Protein AF-A0A6P6XYY3-F1 (afdb_monomer_lite)

Organism: Dermatophagoides pteronyssinus (NCBI:txid6956)

Foldseek 3Di:
DPVVVVVVVVVVVVVVVVVVVVVVVVVVVVVVVVVVVVVPDDDLFDLDAADPQQPDPDDPQGLRNQLSVQLVVLCVVLVDDPVCSVPLAQSNLLSLVSSLVSNLVSNCVRPNVSSVVSNVRSCVVRVVPHVVNCVVPPPVPPD

Sequence (143 aa):
MSLYMNTIMFMKKNTILFCYYFIQMIVANNVQDKKSLDNNMIPYKTVYGVPKRCIGRYDIQTTDDKYRICQINAIGKWQITFKHYYTESWNFCCFVYDVLECETKVLSECDPDYSDLNDKETRRLFDKSCQPIMANDPCYKRV

Radius of gyration: 22.89 Å; chains: 1; bounding box: 36×79×34 Å

Structure (mmCIF, N/CA/C/O backbone):
data_AF-A0A6P6XYY3-F1
#
_entry.id   AF-A0A6P6XYY3-F1
#
loop_
_atom_site.group_PDB
_atom_site.id
_atom_site.type_symbol
_atom_site.label_atom_id
_atom_site.label_alt_id
_atom_site.label_comp_id
_atom_site.label_asym_id
_atom_site.label_entity_id
_atom_site.label_seq_id
_atom_site.pdbx_PDB_ins_code
_atom_site.Cartn_x
_atom_site.Cartn_y
_atom_site.Cartn_z
_atom_site.occupancy
_atom_site.B_iso_or_equiv
_atom_site.auth_seq_id
_atom_site.auth_comp_id
_atom_site.auth_asym_id
_atom_site.auth_atom_id
_atom_site.pdbx_PDB_model_num
ATOM 1 N N . MET A 1 1 ? -3.281 68.006 -12.819 1.00 49.12 1 MET A N 1
ATOM 2 C CA . MET A 1 1 ? -3.513 66.578 -13.145 1.00 49.12 1 MET A CA 1
ATOM 3 C C . MET A 1 1 ? -2.209 65.756 -13.159 1.00 49.12 1 MET A C 1
ATOM 5 O O . MET A 1 1 ? -2.061 64.883 -13.993 1.00 49.12 1 MET A O 1
ATOM 9 N N . SER A 1 2 ? -1.255 66.023 -12.250 1.00 50.22 2 SER A N 1
ATOM 10 C CA . SER A 1 2 ? 0.070 65.354 -12.237 1.00 50.22 2 SER A CA 1
ATOM 11 C C . SER A 1 2 ? 0.347 64.605 -10.918 1.00 50.22 2 SER A C 1
ATOM 13 O O . SER A 1 2 ? 0.872 63.498 -10.921 1.00 50.22 2 SER A O 1
ATOM 15 N N . LEU A 1 3 ? -0.142 65.120 -9.782 1.00 47.06 3 LEU A N 1
ATOM 16 C CA . LEU A 1 3 ? 0.007 64.468 -8.471 1.00 47.06 3 LEU A CA 1
ATOM 17 C C . LEU A 1 3 ? -0.841 63.188 -8.304 1.00 47.06 3 LEU A C 1
ATOM 19 O O . LEU A 1 3 ? -0.417 62.275 -7.611 1.00 47.06 3 LEU A O 1
ATOM 23 N N . TYR A 1 4 ? -1.993 63.075 -8.978 1.00 50.09 4 TYR A N 1
ATOM 24 C CA . TYR A 1 4 ? -2.917 61.936 -8.828 1.00 50.09 4 TYR A CA 1
ATOM 25 C C . TYR A 1 4 ? -2.426 60.645 -9.520 1.00 50.09 4 TYR A C 1
ATOM 27 O O . TYR A 1 4 ? -2.654 59.548 -9.014 1.00 50.09 4 TYR A O 1
ATOM 35 N N . MET A 1 5 ? -1.696 60.747 -10.642 1.00 47.56 5 MET A N 1
ATOM 36 C CA . MET A 1 5 ? -1.163 59.561 -11.338 1.00 47.56 5 MET A CA 1
ATOM 37 C C . MET A 1 5 ? 0.001 58.901 -10.586 1.00 47.56 5 MET A C 1
ATOM 39 O O . MET A 1 5 ? 0.108 57.675 -10.591 1.00 47.56 5 MET A O 1
ATOM 43 N N . ASN A 1 6 ? 0.835 59.680 -9.890 1.00 49.03 6 ASN A N 1
ATOM 44 C CA . ASN A 1 6 ? 1.976 59.145 -9.141 1.00 49.03 6 ASN A CA 1
ATOM 45 C C . ASN A 1 6 ? 1.556 58.380 -7.876 1.00 49.03 6 ASN A C 1
ATOM 47 O O . ASN A 1 6 ? 2.141 57.340 -7.572 1.00 49.03 6 ASN A O 1
ATOM 51 N N . THR A 1 7 ? 0.505 58.819 -7.179 1.00 44.81 7 THR A N 1
ATOM 52 C CA . THR A 1 7 ? -0.008 58.134 -5.978 1.00 44.81 7 THR A CA 1
ATOM 53 C C . THR A 1 7 ? -0.676 56.801 -6.318 1.00 44.81 7 THR A C 1
ATOM 55 O O . THR A 1 7 ? -0.471 55.810 -5.619 1.00 44.81 7 THR A O 1
ATOM 58 N N . ILE A 1 8 ? -1.404 56.727 -7.441 1.00 53.25 8 ILE A N 1
ATOM 59 C CA . ILE A 1 8 ? -1.982 55.470 -7.948 1.00 53.25 8 ILE A CA 1
ATOM 60 C C . ILE A 1 8 ? -0.876 54.479 -8.339 1.00 53.25 8 ILE A C 1
ATOM 62 O O . ILE A 1 8 ? -0.995 53.281 -8.080 1.00 53.25 8 ILE A O 1
ATOM 66 N N . MET A 1 9 ? 0.219 54.964 -8.931 1.00 49.97 9 MET A N 1
ATOM 67 C CA . MET A 1 9 ? 1.343 54.122 -9.347 1.00 49.97 9 MET A CA 1
ATOM 68 C C . MET A 1 9 ? 2.150 53.579 -8.151 1.00 49.97 9 MET A C 1
ATOM 70 O O . MET A 1 9 ? 2.581 52.426 -8.179 1.00 49.97 9 MET A O 1
ATOM 74 N N . PHE A 1 10 ? 2.293 54.362 -7.075 1.00 47.12 10 PHE A N 1
ATOM 75 C CA . PHE A 1 10 ? 2.905 53.921 -5.812 1.00 47.12 10 PHE A CA 1
ATOM 76 C C . PHE A 1 10 ? 2.040 52.900 -5.059 1.00 47.12 10 PHE A C 1
ATOM 78 O O . PHE A 1 10 ? 2.552 51.880 -4.598 1.00 47.12 10 PHE A O 1
ATOM 85 N N . MET A 1 11 ? 0.724 53.128 -4.994 1.00 49.47 11 MET A N 1
ATOM 86 C CA . MET A 1 11 ? -0.222 52.199 -4.365 1.00 49.47 11 MET A CA 1
ATOM 87 C C . MET A 1 11 ? -0.243 50.851 -5.100 1.00 49.47 11 MET A C 1
ATOM 89 O O . MET A 1 11 ? -0.113 49.812 -4.462 1.00 49.47 11 MET A O 1
ATOM 93 N N . LYS A 1 12 ? -0.281 50.853 -6.443 1.00 52.28 12 LYS A N 1
ATOM 94 C CA . LYS A 1 12 ? -0.240 49.622 -7.255 1.00 52.28 12 LYS A CA 1
ATOM 95 C C . LYS A 1 12 ? 1.050 48.817 -7.072 1.00 52.28 12 LYS A C 1
ATOM 97 O O . LYS A 1 12 ? 0.979 47.594 -6.992 1.00 52.28 12 LYS A O 1
ATOM 102 N N . LYS A 1 13 ? 2.218 49.468 -6.982 1.00 56.16 13 LYS A N 1
ATOM 103 C CA . LYS A 1 13 ? 3.502 48.776 -6.755 1.00 56.16 13 LYS A CA 1
ATOM 104 C C . LYS A 1 13 ? 3.556 48.091 -5.390 1.00 56.16 13 LYS A C 1
ATOM 106 O O . LYS A 1 13 ? 3.986 46.943 -5.322 1.00 56.16 13 LYS A O 1
ATOM 111 N N . ASN A 1 14 ? 3.069 48.753 -4.339 1.00 58.88 14 ASN A N 1
ATOM 112 C CA . ASN A 1 14 ? 2.983 48.145 -3.012 1.00 58.88 14 ASN A CA 1
ATOM 113 C C . ASN A 1 14 ? 1.987 46.982 -2.988 1.00 58.88 14 ASN A C 1
ATOM 115 O O . ASN A 1 14 ? 2.317 45.929 -2.457 1.00 58.88 14 ASN A O 1
ATOM 119 N N . THR A 1 15 ? 0.817 47.108 -3.622 1.00 64.19 15 THR A N 1
ATOM 120 C CA . THR A 1 15 ? -0.148 45.998 -3.704 1.00 64.19 15 THR A CA 1
ATOM 121 C C . THR A 1 15 ? 0.424 44.788 -4.447 1.00 64.19 15 THR A C 1
ATOM 123 O O . THR A 1 15 ? 0.280 43.668 -3.969 1.00 64.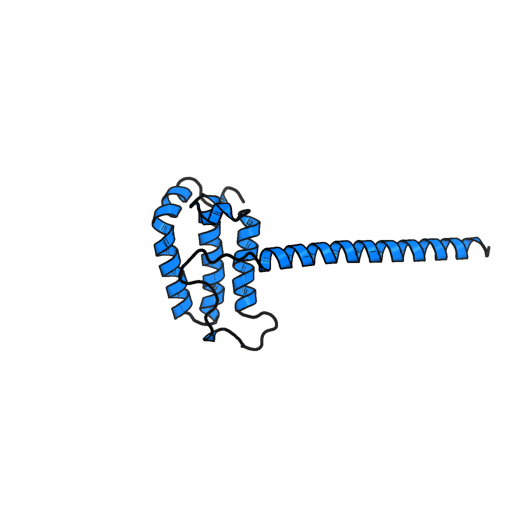19 15 THR A O 1
ATOM 126 N N . ILE A 1 16 ? 1.133 44.992 -5.564 1.00 69.81 16 ILE A N 1
ATOM 127 C CA . ILE A 1 16 ? 1.789 43.901 -6.307 1.00 69.81 16 ILE A CA 1
ATOM 128 C C . ILE A 1 16 ? 2.868 43.225 -5.450 1.00 69.81 16 ILE A C 1
ATOM 130 O O . ILE A 1 16 ? 2.958 41.998 -5.440 1.00 69.81 16 ILE A O 1
ATOM 134 N N . LEU A 1 17 ? 3.650 44.007 -4.698 1.00 67.56 17 LEU A N 1
ATOM 135 C CA . LEU A 1 17 ? 4.675 43.482 -3.798 1.00 67.56 17 LEU A CA 1
ATOM 136 C C . LEU A 1 17 ? 4.053 42.623 -2.685 1.00 67.56 17 LEU A C 1
ATOM 138 O O . LEU A 1 17 ? 4.508 41.508 -2.443 1.00 67.56 17 LEU A O 1
ATOM 142 N N . PHE A 1 18 ? 2.967 43.098 -2.066 1.00 69.25 18 PHE A N 1
ATOM 143 C CA . PHE A 1 18 ? 2.212 42.326 -1.078 1.00 69.25 18 PHE A CA 1
ATOM 144 C C . PHE A 1 18 ? 1.659 41.029 -1.676 1.00 69.25 18 PHE A C 1
ATOM 146 O O . PHE A 1 18 ? 1.870 39.966 -1.100 1.00 69.25 18 PHE A O 1
ATOM 153 N N . CYS A 1 19 ? 1.017 41.080 -2.847 1.00 74.12 19 CYS A N 1
ATOM 154 C CA . CYS A 1 19 ? 0.514 39.882 -3.523 1.00 74.12 19 CYS A CA 1
ATOM 155 C C . CYS A 1 19 ? 1.630 38.868 -3.809 1.00 74.12 19 CYS A C 1
ATOM 157 O O . CYS A 1 19 ? 1.428 37.675 -3.597 1.00 74.12 19 CYS A O 1
ATOM 159 N N . TYR A 1 20 ? 2.813 39.325 -4.227 1.00 76.25 20 TYR A N 1
ATOM 160 C CA . TYR A 1 20 ? 3.965 38.450 -4.434 1.00 76.25 20 TYR A CA 1
ATOM 161 C C . TYR A 1 20 ? 4.393 37.752 -3.135 1.00 76.25 20 TYR A C 1
ATOM 163 O O . TYR A 1 20 ? 4.547 36.533 -3.134 1.00 76.25 20 TYR A O 1
ATOM 171 N N . TYR A 1 21 ? 4.500 38.474 -2.014 1.00 76.88 21 TYR A N 1
ATOM 172 C CA . TYR A 1 21 ? 4.821 37.864 -0.716 1.00 76.88 21 TYR A CA 1
ATOM 173 C C . TYR A 1 21 ? 3.754 36.866 -0.248 1.00 76.88 21 TYR A C 1
ATOM 175 O O . TYR A 1 21 ? 4.102 35.787 0.228 1.00 76.88 21 TYR A O 1
ATOM 183 N N . PHE A 1 22 ? 2.466 37.175 -0.427 1.00 72.25 22 PHE A N 1
ATOM 184 C CA . PHE A 1 22 ? 1.386 36.241 -0.098 1.00 72.25 22 PHE A CA 1
ATOM 185 C C . PHE A 1 22 ? 1.455 34.961 -0.940 1.00 72.25 22 PHE A C 1
ATOM 187 O O . PHE A 1 22 ? 1.322 33.868 -0.393 1.00 72.25 22 PHE A O 1
ATOM 194 N N . ILE A 1 23 ? 1.726 35.070 -2.244 1.00 75.88 23 ILE A N 1
ATOM 195 C CA . ILE A 1 23 ? 1.908 33.902 -3.119 1.00 75.88 23 ILE A CA 1
ATOM 196 C C . ILE A 1 23 ? 3.114 33.070 -2.663 1.00 75.88 23 ILE A C 1
ATOM 198 O O . ILE A 1 23 ? 2.999 31.852 -2.549 1.00 75.88 23 ILE A O 1
ATOM 202 N N . GLN A 1 24 ? 4.246 33.706 -2.342 1.00 73.31 24 GLN A N 1
ATOM 203 C CA . GLN A 1 24 ? 5.440 33.011 -1.844 1.00 73.31 24 GLN A CA 1
ATOM 204 C C . GLN A 1 24 ? 5.169 32.252 -0.535 1.00 73.31 24 GLN A C 1
ATOM 206 O O . GLN A 1 24 ? 5.590 31.106 -0.394 1.00 73.31 24 GLN A O 1
ATOM 211 N N . MET A 1 25 ? 4.403 32.839 0.390 1.00 65.06 25 MET A N 1
ATOM 212 C CA . MET A 1 25 ? 3.998 32.180 1.640 1.00 65.06 25 MET A CA 1
ATOM 213 C C . MET A 1 25 ? 3.099 30.959 1.395 1.00 65.06 25 MET A C 1
ATOM 215 O O . MET A 1 25 ? 3.304 29.909 2.002 1.00 65.06 25 MET A O 1
ATOM 219 N N . ILE A 1 26 ? 2.127 31.064 0.481 1.00 71.00 26 ILE A N 1
ATOM 220 C CA . ILE A 1 26 ? 1.242 29.944 0.120 1.00 71.00 26 ILE A CA 1
ATOM 221 C C . ILE A 1 26 ? 2.045 28.809 -0.530 1.00 71.00 26 ILE A C 1
ATOM 223 O O . ILE A 1 26 ? 1.852 27.642 -0.189 1.00 71.00 26 ILE A O 1
ATOM 227 N N . VAL A 1 27 ? 2.969 29.123 -1.443 1.00 69.88 27 VAL A N 1
ATOM 228 C CA . VAL A 1 27 ? 3.816 28.109 -2.092 1.00 69.88 27 VAL A CA 1
ATOM 229 C C . VAL A 1 27 ? 4.749 27.436 -1.080 1.00 69.88 27 VAL A C 1
ATOM 231 O O . VAL A 1 27 ? 4.856 26.212 -1.091 1.00 69.88 27 VAL A O 1
ATOM 234 N N . ALA A 1 28 ? 5.370 28.193 -0.171 1.00 59.12 28 ALA A N 1
ATOM 235 C CA . ALA A 1 28 ? 6.263 27.641 0.850 1.00 59.12 28 ALA A CA 1
ATOM 236 C C . ALA A 1 28 ? 5.554 26.634 1.773 1.00 59.12 28 ALA A C 1
ATOM 238 O O . ALA A 1 28 ? 6.089 25.552 2.018 1.00 59.12 28 ALA A O 1
ATOM 239 N N . ASN A 1 29 ? 4.331 26.944 2.215 1.00 59.31 29 ASN A N 1
ATOM 240 C CA . ASN A 1 29 ? 3.545 26.043 3.063 1.00 59.31 29 ASN A CA 1
ATOM 241 C C . ASN A 1 29 ? 3.192 24.731 2.336 1.00 59.31 29 ASN A C 1
ATOM 243 O O . ASN A 1 29 ? 3.442 23.651 2.865 1.00 59.31 29 ASN A O 1
ATOM 247 N N . ASN A 1 30 ? 2.726 24.809 1.083 1.00 59.00 30 ASN A N 1
ATOM 248 C CA . ASN A 1 30 ? 2.397 23.618 0.284 1.00 59.00 30 ASN A CA 1
ATOM 249 C C . ASN A 1 30 ? 3.616 22.708 0.038 1.00 59.00 30 ASN A C 1
ATOM 251 O O . ASN A 1 30 ? 3.504 21.481 0.032 1.00 59.00 30 ASN A O 1
ATOM 255 N N . VAL A 1 31 ? 4.796 23.300 -0.172 1.00 57.62 31 VAL A N 1
ATOM 256 C CA . VAL A 1 31 ? 6.048 22.551 -0.365 1.00 57.62 31 VAL A CA 1
ATOM 257 C C . VAL A 1 31 ? 6.481 21.856 0.929 1.00 57.62 31 VAL A C 1
ATOM 259 O O . VAL A 1 31 ? 6.970 20.725 0.885 1.00 57.62 31 VAL A O 1
ATOM 262 N N . GLN A 1 32 ? 6.287 22.501 2.079 1.00 54.50 32 GLN A N 1
ATOM 263 C CA . GLN A 1 32 ? 6.658 21.949 3.379 1.00 54.50 32 GLN A CA 1
ATOM 264 C C . GLN A 1 32 ? 5.757 20.778 3.797 1.00 54.50 32 GLN A C 1
ATOM 266 O O . GLN A 1 32 ? 6.276 19.762 4.265 1.00 54.50 32 GLN A O 1
ATOM 271 N N . ASP A 1 33 ? 4.450 20.863 3.541 1.00 58.72 33 ASP A N 1
ATOM 272 C CA . ASP A 1 33 ? 3.499 19.779 3.822 1.00 58.72 33 ASP A CA 1
ATOM 273 C C . ASP A 1 33 ? 3.777 18.540 2.964 1.00 58.72 33 ASP A C 1
ATOM 275 O O . ASP A 1 33 ? 3.846 17.421 3.483 1.00 58.72 33 ASP A O 1
ATOM 279 N N . LYS A 1 34 ? 4.052 18.736 1.666 1.00 55.53 34 LYS A N 1
ATOM 280 C CA . LYS A 1 34 ? 4.448 17.645 0.765 1.00 55.53 34 LYS A CA 1
ATOM 281 C C . LYS A 1 34 ? 5.739 16.974 1.237 1.00 55.53 34 LYS A C 1
ATOM 283 O O . LYS A 1 34 ? 5.778 15.756 1.353 1.00 55.53 34 LYS A O 1
ATOM 288 N N . LYS A 1 35 ? 6.765 17.763 1.585 1.00 55.28 35 LYS A N 1
ATOM 289 C CA . LYS A 1 35 ? 8.069 17.269 2.064 1.00 55.28 35 LYS A CA 1
ATOM 290 C C . LYS A 1 35 ? 7.990 16.550 3.421 1.00 55.28 35 LYS A C 1
ATOM 292 O O . LYS A 1 35 ? 8.786 15.651 3.680 1.00 55.28 35 LYS A O 1
ATOM 297 N N . SER A 1 36 ? 7.055 16.934 4.287 1.00 56.94 36 SER A N 1
ATOM 298 C CA . SER A 1 36 ? 6.802 16.260 5.567 1.00 56.94 36 SER A CA 1
ATOM 299 C C . SER A 1 36 ? 6.176 14.878 5.360 1.00 56.94 36 SER A C 1
ATOM 301 O O . SER A 1 36 ? 6.669 13.890 5.901 1.00 56.94 36 SER A O 1
ATOM 303 N N . LEU A 1 37 ? 5.140 14.784 4.522 1.00 59.41 37 LEU A N 1
ATOM 304 C CA . LEU A 1 37 ? 4.463 13.520 4.209 1.00 59.41 37 LEU A CA 1
ATOM 305 C C . LEU A 1 37 ? 5.413 12.514 3.540 1.00 59.41 37 LEU A C 1
ATOM 307 O O . LEU A 1 37 ? 5.463 11.338 3.892 1.00 59.41 37 LEU A O 1
ATOM 311 N N . ASP A 1 38 ? 6.228 13.043 2.639 1.00 55.03 38 ASP A N 1
ATOM 312 C CA . ASP A 1 38 ? 7.289 12.385 1.895 1.00 55.03 38 ASP A CA 1
ATOM 313 C C . ASP A 1 38 ? 8.361 11.710 2.768 1.00 55.03 38 ASP A C 1
ATOM 315 O O . ASP A 1 38 ? 8.894 10.671 2.375 1.00 55.03 38 ASP A O 1
ATOM 319 N N . ASN A 1 39 ? 8.666 12.278 3.939 1.00 57.62 39 ASN A N 1
ATOM 320 C CA . ASN A 1 39 ? 9.626 11.735 4.907 1.00 57.62 39 ASN A CA 1
ATOM 321 C C . ASN A 1 39 ? 8.990 10.747 5.905 1.00 57.62 39 ASN A C 1
ATOM 323 O O . ASN A 1 39 ? 9.710 10.103 6.665 1.00 57.62 39 ASN A O 1
ATOM 327 N N . ASN A 1 40 ? 7.659 10.624 5.906 1.00 63.66 40 ASN A N 1
ATOM 328 C CA . ASN A 1 40 ? 6.891 9.866 6.898 1.00 63.66 40 ASN A CA 1
ATOM 329 C C . ASN A 1 40 ? 6.261 8.584 6.331 1.00 63.66 40 ASN A C 1
ATOM 331 O O . ASN A 1 40 ? 5.419 7.974 6.992 1.00 63.66 40 ASN A O 1
ATOM 335 N N . MET A 1 41 ? 6.635 8.167 5.118 1.00 79.25 41 MET A N 1
ATOM 336 C CA . MET A 1 41 ? 6.195 6.884 4.572 1.00 79.25 41 MET A CA 1
ATOM 337 C C . MET A 1 41 ? 6.807 5.730 5.358 1.00 79.25 41 MET A C 1
ATOM 339 O O . MET A 1 41 ? 8.013 5.487 5.305 1.00 79.25 41 MET A O 1
ATOM 343 N N . ILE A 1 42 ? 5.954 5.018 6.088 1.00 84.81 42 ILE A N 1
ATOM 344 C CA . ILE A 1 42 ? 6.349 3.902 6.938 1.00 84.81 42 ILE A CA 1
ATOM 345 C C . ILE A 1 42 ? 6.003 2.604 6.210 1.00 84.81 42 ILE A C 1
ATOM 347 O O . ILE A 1 42 ? 4.832 2.383 5.888 1.00 84.81 42 ILE A O 1
ATOM 351 N N . PRO A 1 43 ? 6.989 1.721 5.975 1.00 88.75 43 PRO A N 1
ATOM 352 C CA . PRO A 1 43 ? 6.711 0.385 5.479 1.00 88.75 43 PRO A CA 1
ATOM 353 C C . PRO A 1 43 ? 5.752 -0.340 6.425 1.00 88.75 43 PRO A C 1
ATOM 355 O O . PRO A 1 43 ? 6.060 -0.554 7.595 1.00 88.75 43 PRO A O 1
ATOM 358 N N . TYR A 1 44 ? 4.586 -0.716 5.907 1.00 90.19 44 TYR A N 1
ATOM 359 C CA . TYR A 1 44 ? 3.534 -1.401 6.666 1.00 90.19 44 TYR A CA 1
ATOM 360 C C . TYR A 1 44 ? 3.352 -2.865 6.246 1.00 90.19 44 TYR A C 1
ATOM 362 O O . TYR A 1 44 ? 2.588 -3.597 6.864 1.00 90.19 44 TYR A O 1
ATOM 370 N N . LYS A 1 45 ? 4.062 -3.300 5.201 1.00 92.00 45 LYS A N 1
ATOM 371 C CA . LYS A 1 45 ? 4.045 -4.660 4.651 1.00 92.00 45 LYS A CA 1
ATOM 372 C C . LYS A 1 45 ? 5.459 -5.115 4.301 1.00 92.00 45 LYS A C 1
ATOM 374 O O . LYS A 1 45 ? 6.356 -4.294 4.133 1.00 92.00 45 LYS A O 1
ATOM 379 N N . THR A 1 46 ? 5.653 -6.426 4.176 1.00 90.69 46 THR A N 1
ATOM 380 C CA . THR A 1 46 ? 6.972 -7.021 3.898 1.00 90.69 46 THR A CA 1
ATOM 381 C C . THR A 1 46 ? 7.443 -6.765 2.467 1.00 90.69 46 THR A C 1
ATOM 383 O O . THR A 1 46 ? 8.597 -6.399 2.260 1.00 90.69 46 THR A O 1
ATOM 386 N N . VAL A 1 47 ? 6.563 -6.941 1.477 1.00 93.81 47 VAL A N 1
ATOM 387 C CA . VAL A 1 47 ? 6.857 -6.600 0.078 1.00 93.81 47 VAL A CA 1
ATOM 388 C C . VAL A 1 47 ? 6.452 -5.146 -0.125 1.00 93.81 47 VAL A C 1
ATOM 390 O O . VAL A 1 47 ? 5.274 -4.842 -0.293 1.00 93.81 47 VAL A O 1
ATOM 393 N N . TYR A 1 48 ? 7.417 -4.236 -0.040 1.00 92.12 48 TYR A N 1
ATOM 394 C CA . TYR A 1 48 ? 7.175 -2.795 -0.015 1.00 92.12 48 TYR A CA 1
ATOM 395 C C . TYR A 1 48 ? 8.159 -2.050 -0.916 1.00 92.12 48 TYR A C 1
ATOM 397 O O . TYR A 1 48 ? 9.347 -2.371 -0.943 1.00 92.12 48 TYR A O 1
ATOM 405 N N . GLY A 1 49 ? 7.665 -1.025 -1.611 1.00 91.69 49 GLY A N 1
ATOM 406 C CA . GLY A 1 49 ? 8.466 -0.198 -2.504 1.00 91.69 49 GLY A CA 1
ATOM 407 C C . GLY A 1 49 ? 8.611 -0.767 -3.914 1.00 91.69 49 GLY A C 1
ATOM 408 O O . GLY A 1 49 ? 8.143 -1.865 -4.238 1.00 91.69 49 GLY A O 1
ATOM 409 N N . VAL A 1 50 ? 9.290 0.013 -4.751 1.00 91.38 50 VAL A N 1
ATOM 410 C CA . VAL A 1 50 ? 9.568 -0.304 -6.153 1.00 91.38 50 VAL A CA 1
ATOM 411 C C . VAL A 1 50 ? 10.864 -1.124 -6.259 1.00 91.38 50 VAL A C 1
ATOM 413 O O . VAL A 1 50 ? 11.883 -0.748 -5.671 1.00 91.38 50 VAL A O 1
ATOM 416 N N . PRO A 1 51 ? 10.884 -2.246 -7.003 1.00 90.88 51 PRO A N 1
ATOM 417 C CA . PRO A 1 51 ? 12.084 -3.062 -7.127 1.00 90.88 51 PRO A CA 1
ATOM 418 C C . PRO A 1 51 ? 13.139 -2.336 -7.972 1.00 90.88 51 PRO A C 1
ATOM 420 O O . PRO A 1 51 ? 12.818 -1.618 -8.917 1.00 90.88 51 PRO A O 1
ATOM 423 N N . LYS A 1 52 ? 14.430 -2.561 -7.688 1.00 86.94 52 LYS A N 1
ATOM 424 C CA . LYS A 1 52 ? 15.546 -1.834 -8.337 1.00 86.94 52 LYS A CA 1
ATOM 425 C C . LYS A 1 52 ? 15.525 -1.880 -9.869 1.00 86.94 52 LYS A C 1
ATOM 427 O O . LYS A 1 52 ? 15.941 -0.924 -10.509 1.00 86.94 52 LYS A O 1
ATOM 432 N N . ARG A 1 53 ? 15.021 -2.972 -10.454 1.00 83.88 53 ARG A N 1
ATOM 433 C CA . ARG A 1 53 ? 14.882 -3.139 -11.912 1.00 83.88 53 ARG A CA 1
ATOM 434 C C . ARG A 1 53 ? 13.861 -2.194 -12.559 1.00 83.88 53 ARG A C 1
ATOM 436 O O . ARG A 1 53 ? 13.898 -2.019 -13.771 1.00 83.88 53 ARG A O 1
ATOM 443 N N . CYS A 1 54 ? 13.003 -1.571 -11.754 1.00 81.12 54 CYS A N 1
ATOM 444 C CA . CYS A 1 54 ? 12.021 -0.575 -12.174 1.00 81.12 54 CYS A CA 1
ATOM 445 C C . CYS A 1 54 ? 12.499 0.871 -12.036 1.00 81.12 54 CYS A C 1
ATOM 447 O O . CYS A 1 54 ? 11.777 1.793 -12.414 1.00 81.12 54 CYS A O 1
ATOM 449 N N . ILE A 1 55 ? 13.710 1.084 -11.518 1.00 73.25 55 ILE A N 1
ATOM 450 C CA . ILE A 1 55 ? 14.303 2.409 -11.352 1.00 73.25 55 ILE A CA 1
ATOM 451 C C . ILE A 1 55 ? 15.095 2.754 -12.623 1.00 73.25 55 ILE A C 1
ATOM 453 O O . ILE A 1 55 ? 15.974 1.997 -13.028 1.00 73.25 55 ILE A O 1
ATOM 457 N N . GLY A 1 56 ? 14.816 3.912 -13.236 1.00 64.56 56 GLY A N 1
ATOM 458 C CA . GLY A 1 56 ? 15.710 4.512 -14.240 1.00 64.56 56 GLY A CA 1
ATOM 459 C C . GLY A 1 56 ? 15.328 4.383 -15.721 1.00 64.56 56 GLY A C 1
ATOM 460 O O . GLY A 1 56 ? 16.220 4.353 -16.565 1.00 64.56 56 GLY A O 1
ATOM 461 N N . ARG A 1 57 ? 14.040 4.370 -16.088 1.00 54.81 57 ARG A N 1
ATOM 462 C CA . ARG A 1 57 ? 13.625 4.556 -17.494 1.00 54.81 57 ARG A CA 1
ATOM 463 C C . ARG A 1 57 ? 13.023 5.949 -17.709 1.00 54.81 57 ARG A C 1
ATOM 465 O O . ARG A 1 57 ? 11.852 6.134 -17.431 1.00 54.81 57 ARG A O 1
ATOM 472 N N . TYR A 1 58 ? 13.856 6.891 -18.163 1.00 51.25 58 TYR A N 1
ATOM 473 C CA . TYR A 1 58 ? 13.591 8.068 -19.025 1.00 51.25 58 TYR A CA 1
ATOM 474 C C . TYR A 1 58 ? 12.265 8.874 -18.950 1.00 51.25 58 TYR A C 1
ATOM 476 O O . TYR A 1 58 ? 12.006 9.640 -19.874 1.00 51.25 58 TYR A O 1
ATOM 484 N N . ASP A 1 59 ? 11.446 8.778 -17.903 1.00 54.44 59 ASP A N 1
ATOM 485 C CA . ASP A 1 59 ? 10.221 9.581 -17.759 1.00 54.44 59 ASP A CA 1
ATOM 486 C C . ASP A 1 59 ? 10.385 10.695 -16.707 1.00 54.44 59 ASP A C 1
ATOM 488 O O . ASP A 1 59 ? 11.119 10.542 -15.728 1.00 54.44 59 ASP A O 1
ATOM 492 N N . ILE A 1 60 ? 9.698 11.825 -16.917 1.00 57.62 60 ILE A N 1
ATOM 493 C CA . ILE A 1 60 ? 9.659 12.985 -16.002 1.00 57.62 60 ILE A CA 1
ATOM 494 C C . ILE A 1 60 ? 9.034 12.582 -14.656 1.00 57.62 60 ILE A C 1
ATOM 496 O O . ILE A 1 60 ? 9.347 13.182 -13.628 1.00 57.62 60 ILE A O 1
ATOM 500 N N . GLN A 1 61 ? 8.179 11.553 -14.660 1.00 66.81 61 GLN A N 1
ATOM 501 C CA . GLN A 1 61 ? 7.622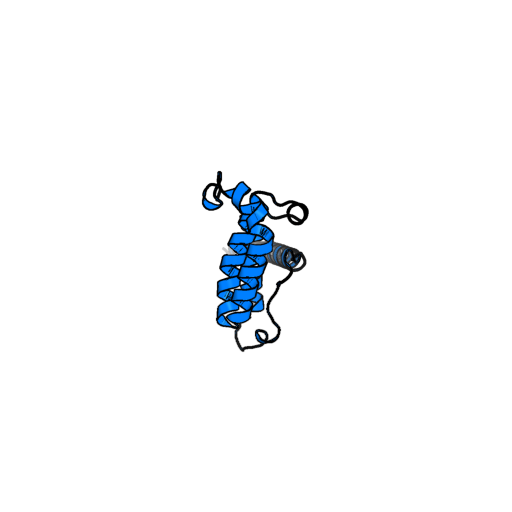 10.931 -13.467 1.00 66.81 61 GLN A CA 1
ATOM 502 C C . GLN A 1 61 ? 8.035 9.461 -13.410 1.00 66.81 61 GLN A C 1
ATOM 504 O O . GLN A 1 61 ? 7.600 8.639 -14.216 1.00 66.81 61 GLN A O 1
ATOM 509 N N . THR A 1 62 ? 8.891 9.124 -12.454 1.00 81.81 62 THR A N 1
ATOM 510 C CA . THR A 1 62 ? 9.423 7.767 -12.329 1.00 81.81 62 THR A CA 1
ATOM 511 C C . THR A 1 62 ? 8.364 6.802 -11.782 1.00 81.81 62 THR A C 1
ATOM 513 O O . THR A 1 62 ? 7.390 7.211 -11.145 1.00 81.81 62 THR A O 1
ATOM 516 N N . THR A 1 63 ? 8.545 5.492 -11.988 1.00 84.75 63 THR A N 1
ATOM 517 C CA . THR A 1 63 ? 7.717 4.452 -11.342 1.00 84.75 63 THR A CA 1
ATOM 518 C C . THR A 1 63 ? 7.672 4.633 -9.822 1.00 84.75 63 THR A C 1
ATOM 520 O O . THR A 1 63 ? 6.633 4.408 -9.209 1.00 84.75 63 THR A O 1
ATOM 523 N N . ASP A 1 64 ? 8.776 5.093 -9.229 1.00 87.06 64 ASP A N 1
ATOM 524 C CA . ASP A 1 64 ? 8.869 5.428 -7.806 1.00 87.06 64 ASP A CA 1
ATOM 525 C C . ASP A 1 64 ? 7.928 6.580 -7.428 1.00 87.06 64 ASP A C 1
ATOM 527 O O . ASP A 1 64 ? 7.143 6.447 -6.493 1.00 87.06 64 ASP A O 1
ATOM 531 N N . ASP A 1 65 ? 7.890 7.656 -8.221 1.00 88.00 65 ASP A N 1
ATOM 532 C CA . ASP A 1 65 ? 6.971 8.777 -7.993 1.00 88.00 65 ASP A CA 1
ATOM 533 C C . ASP A 1 65 ? 5.502 8.349 -8.090 1.00 88.00 65 ASP A C 1
ATOM 535 O O . ASP A 1 65 ? 4.682 8.738 -7.254 1.00 88.00 65 ASP A O 1
ATOM 539 N N . LYS A 1 66 ? 5.154 7.539 -9.098 1.00 90.88 66 LYS A N 1
ATOM 540 C CA . LYS A 1 66 ? 3.785 7.022 -9.260 1.00 90.88 66 LYS A CA 1
ATOM 541 C C . LYS A 1 66 ? 3.394 6.127 -8.082 1.00 90.88 66 LYS A C 1
ATOM 543 O O . LYS A 1 66 ? 2.314 6.300 -7.518 1.00 90.88 66 LYS A O 1
ATOM 548 N N . TYR A 1 67 ? 4.285 5.217 -7.684 1.00 92.19 67 TYR A N 1
ATOM 549 C CA . TYR A 1 67 ? 4.091 4.323 -6.541 1.00 92.19 67 TYR A CA 1
ATOM 550 C C . TYR A 1 67 ? 3.871 5.127 -5.257 1.00 92.19 67 TYR A C 1
ATOM 552 O O . TYR A 1 67 ? 2.940 4.892 -4.491 1.00 92.19 67 TYR A O 1
ATOM 560 N N . ARG A 1 68 ? 4.683 6.160 -5.061 1.00 90.81 68 ARG A N 1
ATOM 561 C CA . ARG A 1 68 ? 4.614 7.054 -3.913 1.00 90.81 68 ARG A CA 1
ATOM 562 C C . ARG A 1 68 ? 3.312 7.851 -3.848 1.00 90.81 68 ARG A C 1
ATOM 564 O O . ARG A 1 68 ? 2.718 7.997 -2.780 1.00 90.81 68 ARG A O 1
ATOM 571 N N . ILE A 1 69 ? 2.838 8.352 -4.986 1.00 92.56 69 ILE A N 1
ATOM 572 C CA . ILE A 1 69 ? 1.573 9.090 -5.063 1.00 92.56 69 ILE A CA 1
ATOM 573 C C . ILE A 1 69 ? 0.396 8.229 -4.594 1.00 92.56 69 ILE A C 1
ATOM 575 O O . ILE A 1 69 ? -0.498 8.760 -3.933 1.00 92.56 69 ILE A O 1
ATOM 579 N N . CYS A 1 70 ? 0.413 6.915 -4.848 1.00 94.62 70 CYS A N 1
ATOM 580 C CA . CYS A 1 70 ? -0.614 6.004 -4.341 1.00 94.62 70 CYS A CA 1
ATOM 581 C C . CYS A 1 70 ? -0.773 6.112 -2.820 1.00 94.62 70 CYS A C 1
ATOM 583 O O . CYS A 1 70 ? -1.887 6.295 -2.325 1.00 94.62 70 CYS A O 1
ATOM 585 N N . GLN A 1 71 ? 0.332 6.070 -2.070 1.00 94.19 71 GLN A N 1
ATOM 586 C CA . GLN A 1 71 ? 0.244 6.125 -0.612 1.00 94.19 71 GLN A CA 1
ATOM 587 C C . GLN A 1 71 ? -0.069 7.531 -0.104 1.00 94.19 71 GLN A C 1
ATOM 589 O O . GLN A 1 71 ? -0.851 7.657 0.827 1.00 94.19 71 GLN A O 1
ATOM 594 N N . ILE A 1 72 ? 0.471 8.588 -0.722 1.00 92.06 72 ILE A N 1
ATOM 595 C CA . ILE A 1 72 ? 0.142 9.982 -0.364 1.00 92.06 72 ILE A CA 1
ATOM 596 C C . ILE A 1 72 ? -1.364 10.221 -0.470 1.00 92.06 72 ILE A C 1
ATOM 598 O O . ILE A 1 72 ? -1.988 10.724 0.468 1.00 92.06 72 ILE A O 1
ATOM 602 N N . ASN A 1 73 ? -1.953 9.812 -1.594 1.00 93.25 73 ASN A N 1
ATOM 603 C CA . ASN A 1 73 ? -3.377 9.979 -1.843 1.00 93.25 73 ASN A CA 1
ATOM 604 C C . ASN A 1 73 ? -4.209 9.180 -0.838 1.00 93.25 73 ASN A C 1
ATOM 606 O O . ASN A 1 73 ? -5.176 9.705 -0.290 1.00 93.25 73 ASN A O 1
ATOM 610 N N . ALA A 1 74 ? -3.819 7.937 -0.552 1.00 93.81 74 ALA A N 1
ATOM 611 C CA . ALA A 1 74 ? -4.532 7.104 0.406 1.00 93.81 74 ALA A CA 1
ATOM 612 C C . ALA A 1 74 ? -4.371 7.592 1.858 1.00 93.81 74 ALA A C 1
ATOM 614 O O . ALA A 1 74 ? -5.344 7.580 2.607 1.00 93.81 74 ALA A O 1
ATOM 615 N N . ILE A 1 75 ? -3.189 8.077 2.260 1.00 92.69 75 ILE A N 1
ATOM 616 C CA . ILE A 1 75 ? -2.970 8.683 3.583 1.00 92.69 75 ILE A CA 1
ATOM 617 C C . ILE A 1 75 ? -3.890 9.891 3.755 1.00 92.69 75 ILE A C 1
ATOM 619 O O . ILE A 1 75 ? -4.562 9.997 4.780 1.00 92.69 75 ILE A O 1
ATOM 623 N N . GLY A 1 76 ? -3.956 10.771 2.750 1.00 90.88 76 GLY A N 1
ATOM 624 C CA . GLY A 1 76 ? -4.850 11.927 2.765 1.00 90.88 76 GLY A CA 1
ATOM 625 C C . GLY A 1 76 ? -6.326 11.528 2.791 1.00 90.88 76 GLY A C 1
ATOM 626 O O . GLY A 1 76 ? -7.097 12.068 3.581 1.00 90.88 76 GLY A O 1
ATOM 627 N N . LYS A 1 77 ? -6.726 10.544 1.983 1.00 92.56 77 LYS A N 1
ATOM 628 C CA . LYS A 1 77 ? -8.113 10.064 1.917 1.00 92.56 77 LYS A CA 1
ATOM 629 C C . LYS A 1 77 ? -8.586 9.459 3.241 1.00 92.56 77 LYS A C 1
ATOM 631 O O . LYS A 1 77 ? -9.664 9.797 3.715 1.00 92.56 77 LYS A O 1
ATOM 636 N N . TRP A 1 78 ? -7.772 8.601 3.850 1.00 92.69 78 TRP A N 1
ATOM 637 C CA . TRP A 1 78 ? -8.136 7.843 5.055 1.00 92.69 78 TRP A CA 1
ATOM 638 C C . TRP A 1 78 ? -7.629 8.467 6.357 1.00 92.69 78 TRP A C 1
ATOM 640 O O . TRP A 1 78 ? -7.799 7.881 7.426 1.00 92.69 78 TRP A O 1
ATOM 650 N N . GLN A 1 79 ? -7.014 9.652 6.271 1.00 91.06 79 GLN A N 1
ATOM 651 C CA . GLN A 1 79 ? -6.465 10.404 7.404 1.00 91.06 79 GLN A CA 1
ATOM 652 C C . GLN A 1 79 ? -5.526 9.543 8.267 1.00 91.06 79 GLN A C 1
ATOM 654 O O . GLN A 1 79 ? -5.586 9.543 9.500 1.00 91.06 79 GLN A O 1
ATOM 659 N N . ILE A 1 80 ? -4.662 8.768 7.604 1.00 90.31 80 ILE A N 1
ATOM 660 C CA . ILE A 1 80 ? -3.757 7.834 8.273 1.00 90.31 80 ILE A CA 1
ATOM 661 C C . ILE A 1 80 ? -2.715 8.606 9.074 1.00 90.31 80 ILE A C 1
ATOM 663 O O . ILE A 1 80 ? -2.014 9.483 8.579 1.00 90.31 80 ILE A O 1
ATOM 667 N N . THR A 1 81 ? -2.587 8.221 10.336 1.00 89.56 81 THR A N 1
ATOM 668 C CA . THR A 1 81 ? -1.564 8.722 11.257 1.00 89.56 81 THR A CA 1
ATOM 669 C C . THR A 1 81 ? -0.714 7.569 11.768 1.00 89.56 81 THR A C 1
ATOM 671 O O . THR A 1 81 ? -1.115 6.411 11.675 1.00 89.56 81 THR A O 1
ATOM 674 N N . PHE A 1 82 ? 0.424 7.879 12.390 1.00 86.31 82 PHE A N 1
ATOM 675 C CA . PHE A 1 82 ? 1.354 6.893 12.951 1.00 86.31 82 PHE A CA 1
ATOM 676 C C . PHE A 1 82 ? 0.679 5.784 13.782 1.00 86.31 82 PHE A C 1
ATOM 678 O O . PHE A 1 82 ? 1.029 4.616 13.663 1.00 86.31 82 PHE A O 1
ATOM 685 N N . LYS A 1 83 ? -0.341 6.126 14.580 1.00 86.12 83 LYS A N 1
ATOM 686 C CA . LYS A 1 83 ? -1.066 5.168 15.437 1.00 86.12 83 LYS A CA 1
ATOM 687 C C . LYS A 1 83 ? -1.800 4.076 14.651 1.00 86.12 83 LYS A C 1
ATOM 689 O O . LYS A 1 83 ? -1.955 2.965 15.150 1.00 86.12 83 LYS A O 1
ATOM 694 N N . HIS A 1 84 ? -2.238 4.382 13.433 1.00 87.00 84 HIS A N 1
ATOM 695 C CA . HIS A 1 84 ? -2.981 3.442 12.599 1.00 87.00 84 HIS A CA 1
ATOM 696 C C . HIS A 1 84 ? -2.097 2.284 12.121 1.00 87.00 84 HIS A C 1
ATOM 698 O O . HIS A 1 84 ? -2.586 1.175 11.995 1.00 87.00 84 HIS A O 1
ATOM 704 N N . TYR A 1 85 ? -0.785 2.482 11.961 1.00 84.94 85 TYR A N 1
ATOM 705 C CA . TYR A 1 85 ? 0.133 1.404 11.564 1.00 84.94 85 TYR A CA 1
ATOM 706 C C . TYR A 1 85 ? 0.283 0.292 12.615 1.00 84.94 85 TYR A C 1
ATOM 708 O O . TYR A 1 85 ? 0.771 -0.789 12.301 1.00 84.94 85 TYR A O 1
ATOM 716 N N . TYR A 1 86 ? -0.146 0.539 13.856 1.00 84.88 86 TYR A N 1
ATOM 717 C CA . TYR A 1 86 ? -0.120 -0.438 14.949 1.00 84.88 86 TYR A CA 1
ATOM 718 C C . TYR A 1 86 ? -1.482 -1.077 15.217 1.00 84.88 86 TYR A C 1
ATOM 720 O O . TYR A 1 86 ? -1.590 -1.940 16.087 1.00 84.88 86 TYR A O 1
ATOM 728 N N . THR A 1 87 ? -2.534 -0.620 14.533 1.00 87.00 87 THR A N 1
ATOM 729 C CA . THR A 1 87 ? -3.905 -1.069 14.775 1.00 87.00 87 THR A CA 1
ATOM 730 C C . THR A 1 87 ? -4.636 -1.271 13.457 1.00 87.00 87 THR A C 1
ATOM 732 O O . THR A 1 87 ? -4.820 -0.339 12.677 1.00 87.00 87 THR A O 1
ATOM 735 N N . GLU A 1 88 ? -5.120 -2.489 13.230 1.00 88.06 88 GLU A N 1
ATOM 736 C CA . GLU A 1 88 ? -5.940 -2.846 12.068 1.00 88.06 88 GLU A CA 1
ATOM 737 C C . GLU A 1 88 ? -7.350 -2.262 12.237 1.00 88.06 88 GLU A C 1
ATOM 739 O O . GLU A 1 88 ? -8.319 -2.948 12.532 1.00 88.06 88 GLU A O 1
ATOM 744 N N . SER A 1 89 ? -7.441 -0.938 12.155 1.00 93.44 89 SER A N 1
ATOM 745 C CA . SER A 1 89 ? -8.685 -0.177 12.214 1.00 93.44 89 SER A CA 1
ATOM 746 C C . SER A 1 89 ? -9.360 -0.133 10.846 1.00 93.44 89 SER A C 1
ATOM 748 O O . SER A 1 89 ? -8.734 -0.378 9.817 1.00 93.44 89 SER A O 1
ATOM 750 N N . TRP A 1 90 ? -10.630 0.270 10.817 1.00 94.38 90 TRP A N 1
ATOM 751 C CA . TRP A 1 90 ? -11.375 0.436 9.569 1.00 94.38 90 TRP A CA 1
ATOM 752 C C . TRP A 1 90 ? -10.673 1.375 8.569 1.00 94.38 90 TRP A C 1
ATOM 754 O O . TRP A 1 90 ? -10.465 0.992 7.420 1.00 94.38 90 TRP A O 1
ATOM 764 N N . ASN A 1 91 ? -10.211 2.550 9.022 1.00 94.50 91 ASN A N 1
ATOM 765 C CA . ASN A 1 91 ? -9.463 3.494 8.179 1.00 94.50 91 ASN A CA 1
ATOM 766 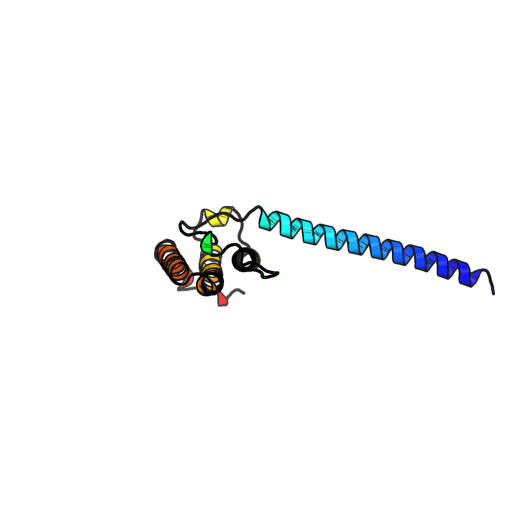C C . ASN A 1 91 ? -8.190 2.856 7.613 1.00 94.50 91 ASN A C 1
ATOM 768 O O . ASN A 1 91 ? -7.880 3.028 6.438 1.00 94.50 91 ASN A O 1
ATOM 772 N N . PHE A 1 92 ? -7.459 2.110 8.447 1.00 95.06 92 PHE A N 1
ATOM 773 C CA . PHE A 1 92 ? -6.232 1.445 8.023 1.00 95.06 92 PHE A CA 1
ATOM 774 C C . PHE A 1 92 ? -6.508 0.355 6.983 1.00 95.06 92 PHE A C 1
ATOM 776 O O . PHE A 1 92 ? -5.823 0.294 5.969 1.00 95.06 92 PHE A O 1
ATOM 783 N N . CYS A 1 93 ? -7.544 -0.457 7.179 1.00 95.69 93 CYS A N 1
ATOM 784 C CA . CYS A 1 93 ? -7.934 -1.482 6.216 1.00 95.69 93 CYS A CA 1
ATOM 785 C C . CYS A 1 93 ? -8.336 -0.888 4.862 1.00 95.69 93 CYS A C 1
ATOM 787 O O . CYS A 1 93 ? -7.910 -1.381 3.818 1.00 95.69 93 CYS A O 1
ATOM 789 N N . CYS A 1 94 ? -9.082 0.217 4.869 1.00 95.75 94 CYS A N 1
ATOM 790 C CA . CYS A 1 94 ? -9.409 0.933 3.642 1.00 95.75 94 CYS A CA 1
ATOM 791 C C . CYS A 1 94 ? -8.177 1.544 2.967 1.00 95.75 94 CYS A C 1
ATOM 793 O O . CYS A 1 94 ? -8.031 1.447 1.750 1.00 95.75 94 CYS A O 1
ATOM 795 N N . PHE A 1 95 ? -7.248 2.090 3.754 1.00 95.69 95 PHE A N 1
ATOM 796 C CA . PHE A 1 95 ? -5.948 2.528 3.258 1.00 95.69 95 PHE A CA 1
ATOM 797 C C . PHE A 1 95 ? -5.176 1.394 2.577 1.00 95.69 95 PHE A C 1
ATOM 799 O O . PHE A 1 95 ? -4.726 1.580 1.451 1.00 95.69 95 PHE A O 1
ATOM 806 N N . VAL A 1 96 ? -5.062 0.223 3.211 1.00 96.38 96 VAL A N 1
ATOM 807 C CA . VAL A 1 96 ? -4.323 -0.925 2.664 1.00 96.38 96 VAL A CA 1
ATOM 808 C C . VAL A 1 96 ? -4.844 -1.305 1.280 1.00 96.38 96 VAL A C 1
ATOM 810 O O . VAL A 1 96 ? -4.046 -1.430 0.353 1.00 96.38 96 VAL A O 1
ATOM 813 N N . TYR A 1 97 ? -6.160 -1.469 1.115 1.00 96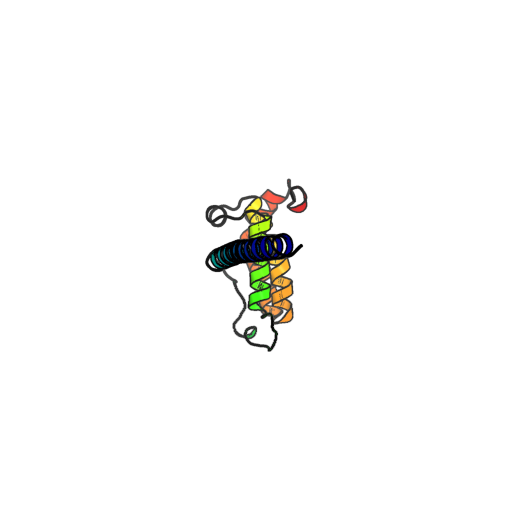.19 97 TYR A N 1
ATOM 814 C CA . TYR A 1 97 ? -6.716 -1.915 -0.164 1.00 96.19 97 TYR A CA 1
ATOM 815 C C . TYR A 1 97 ? -6.685 -0.840 -1.251 1.00 96.19 97 TYR A C 1
ATOM 817 O O . TYR A 1 97 ? -6.364 -1.165 -2.393 1.00 96.19 97 TYR A O 1
ATOM 825 N N . ASP A 1 98 ? -6.939 0.427 -0.913 1.00 96.00 98 ASP A N 1
ATOM 826 C CA . ASP A 1 98 ? -6.829 1.527 -1.877 1.00 96.00 98 ASP A CA 1
ATOM 827 C C . ASP A 1 98 ? -5.385 1.700 -2.370 1.00 96.00 98 ASP A C 1
ATOM 829 O O . ASP A 1 98 ? -5.141 1.885 -3.566 1.00 96.00 98 ASP A O 1
ATOM 833 N N . VAL A 1 99 ? -4.412 1.617 -1.453 1.00 96.50 99 VAL A N 1
ATOM 834 C CA . VAL A 1 99 ? -2.992 1.637 -1.814 1.00 96.50 99 VAL A CA 1
ATOM 835 C C . VAL A 1 99 ? -2.660 0.440 -2.688 1.00 96.50 99 VAL A C 1
ATOM 837 O O . VAL A 1 99 ? -2.042 0.623 -3.732 1.00 96.50 99 VAL A O 1
ATOM 840 N N . LEU A 1 100 ? -3.088 -0.764 -2.304 1.00 97.25 100 LEU A N 1
ATOM 841 C CA . LEU A 1 100 ? -2.787 -1.983 -3.047 1.00 97.25 100 LEU A CA 1
ATOM 842 C C . LEU A 1 100 ? -3.315 -1.930 -4.482 1.00 97.25 100 LEU A C 1
ATOM 844 O O . LEU A 1 100 ? -2.589 -2.284 -5.409 1.00 97.25 100 LEU A O 1
ATOM 848 N N . GLU A 1 101 ? -4.544 -1.453 -4.683 1.00 96.88 101 GLU A N 1
ATOM 849 C CA . GLU A 1 101 ? -5.132 -1.321 -6.017 1.00 96.88 101 GLU A CA 1
ATOM 850 C C . GLU A 1 101 ? -4.316 -0.365 -6.902 1.00 96.88 101 GLU A C 1
ATOM 852 O O . GLU A 1 101 ? -4.055 -0.654 -8.073 1.00 96.88 101 GLU A O 1
ATOM 857 N N . CYS A 1 102 ? -3.892 0.771 -6.345 1.00 97.25 102 CYS A N 1
ATOM 858 C CA . CYS A 1 102 ? -3.082 1.752 -7.060 1.00 97.25 102 CYS A CA 1
ATOM 859 C C . CYS A 1 102 ? -1.661 1.232 -7.340 1.00 97.25 102 CYS A C 1
ATOM 861 O O . CYS A 1 102 ? -1.203 1.274 -8.484 1.00 97.25 102 CYS A O 1
ATOM 863 N N . GLU A 1 103 ? -0.981 0.692 -6.325 1.00 96.06 103 GLU A N 1
ATOM 864 C CA . GLU A 1 103 ? 0.387 0.173 -6.428 1.00 96.06 103 GLU A CA 1
ATOM 865 C C . GLU A 1 103 ? 0.480 -0.989 -7.422 1.00 96.06 103 GLU A C 1
ATOM 867 O O . GLU A 1 103 ? 1.428 -1.037 -8.200 1.00 96.06 103 GLU A O 1
ATOM 872 N N . THR A 1 104 ? -0.519 -1.878 -7.461 1.00 96.56 104 THR A N 1
ATOM 873 C CA . THR A 1 104 ? -0.574 -2.999 -8.416 1.00 96.56 104 THR A CA 1
ATOM 874 C C . THR A 1 104 ? -0.544 -2.497 -9.860 1.00 96.56 104 THR A C 1
ATOM 876 O O . THR A 1 104 ? 0.221 -3.004 -10.676 1.00 96.56 104 THR A O 1
ATOM 879 N N . LYS A 1 105 ? -1.311 -1.447 -10.188 1.00 95.69 105 LYS A N 1
ATOM 880 C CA . LYS A 1 105 ? -1.307 -0.860 -11.541 1.00 95.69 105 LYS A CA 1
ATOM 881 C C . LYS A 1 105 ? 0.088 -0.343 -11.896 1.00 95.69 105 LYS A C 1
ATOM 883 O O . LYS A 1 105 ? 0.630 -0.721 -12.928 1.00 95.69 105 LYS A O 1
ATOM 888 N N . VAL A 1 106 ? 0.701 0.430 -10.999 1.00 94.12 106 VAL A N 1
ATOM 889 C CA . VAL A 1 106 ? 2.039 1.010 -11.206 1.00 94.12 106 VAL A CA 1
ATOM 890 C C . VAL A 1 106 ? 3.123 -0.063 -11.338 1.00 94.12 106 VAL A C 1
ATOM 892 O O . VAL A 1 106 ? 3.967 0.015 -12.229 1.00 94.12 106 VAL A O 1
ATOM 895 N N . LEU A 1 107 ? 3.124 -1.066 -10.460 1.00 94.19 107 LEU A N 1
ATOM 896 C CA . LEU A 1 107 ? 4.141 -2.116 -10.457 1.00 94.19 107 LEU A CA 1
ATOM 897 C C . LEU A 1 107 ? 3.998 -3.035 -11.671 1.00 94.19 107 LEU A C 1
ATOM 899 O O . LEU A 1 107 ? 5.012 -3.408 -12.259 1.00 94.19 107 LEU A O 1
ATOM 903 N N . SER A 1 108 ? 2.768 -3.338 -12.093 1.00 94.50 108 SER A N 1
ATOM 904 C CA . SER A 1 108 ? 2.511 -4.197 -13.253 1.00 94.50 108 SER A CA 1
ATOM 905 C C . SER A 1 108 ? 3.033 -3.619 -14.574 1.00 94.50 108 SER A C 1
ATOM 907 O O . SER A 1 108 ? 3.442 -4.386 -15.442 1.00 94.50 108 SER A O 1
ATOM 909 N N . GLU A 1 109 ? 3.102 -2.286 -14.715 1.00 92.00 109 GLU A N 1
ATOM 910 C CA . GLU A 1 109 ? 3.684 -1.629 -15.899 1.00 92.00 109 GLU A CA 1
ATOM 911 C C . GLU A 1 109 ? 5.173 -1.955 -16.073 1.00 92.00 109 GLU A C 1
ATOM 913 O O . GLU A 1 109 ? 5.684 -1.989 -17.193 1.00 92.00 109 GLU A O 1
ATOM 918 N N . CYS A 1 110 ? 5.884 -2.182 -14.969 1.00 90.00 110 CYS A N 1
ATOM 919 C CA . CYS A 1 110 ? 7.309 -2.474 -14.999 1.00 90.00 110 CYS A CA 1
ATOM 920 C C . CYS A 1 110 ? 7.615 -3.970 -14.868 1.00 90.00 110 CYS A C 1
ATOM 922 O O . CYS A 1 110 ? 8.506 -4.491 -15.542 1.00 90.00 110 CYS A O 1
ATOM 924 N N . ASP A 1 111 ? 6.935 -4.632 -13.938 1.00 93.12 111 ASP A N 1
ATOM 925 C CA . ASP A 1 111 ? 7.330 -5.924 -13.401 1.00 93.12 111 ASP A CA 1
ATOM 926 C C . ASP A 1 111 ? 6.105 -6.687 -12.867 1.00 93.12 111 ASP A C 1
ATOM 928 O O . ASP A 1 111 ? 5.798 -6.641 -11.669 1.00 93.12 111 ASP A O 1
ATOM 932 N N . PRO A 1 112 ? 5.386 -7.383 -13.767 1.00 94.94 112 PRO A N 1
ATOM 933 C CA . PRO A 1 112 ? 4.162 -8.103 -13.429 1.00 94.94 112 PRO A CA 1
ATOM 934 C C . PRO A 1 112 ? 4.351 -9.149 -12.325 1.00 94.94 112 PRO A C 1
ATOM 936 O O . PRO A 1 112 ? 3.523 -9.234 -11.425 1.00 94.94 112 PRO A O 1
ATOM 939 N N . ASP A 1 113 ? 5.463 -9.891 -12.332 1.00 96.56 113 ASP A N 1
ATOM 940 C CA . ASP A 1 113 ? 5.724 -10.936 -11.334 1.00 96.56 113 ASP A CA 1
ATOM 941 C C . ASP A 1 113 ? 5.886 -10.352 -9.924 1.00 96.56 113 ASP A C 1
ATOM 943 O O . ASP A 1 113 ? 5.384 -10.903 -8.941 1.00 96.56 113 ASP A O 1
ATOM 947 N N . TYR A 1 114 ? 6.586 -9.218 -9.804 1.00 95.75 114 TYR A N 1
ATOM 948 C CA . TYR A 1 114 ? 6.701 -8.521 -8.524 1.00 95.75 114 TYR A CA 1
ATOM 949 C C . TYR A 1 114 ? 5.377 -7.889 -8.100 1.00 95.75 114 TYR A C 1
ATOM 951 O O . TYR A 1 114 ? 5.052 -7.910 -6.915 1.00 95.75 114 TYR A O 1
ATOM 959 N N . SER A 1 115 ? 4.607 -7.354 -9.050 1.00 96.31 115 SER A N 1
ATOM 960 C CA . SER A 1 115 ? 3.262 -6.842 -8.789 1.00 96.31 115 SER A CA 1
ATOM 961 C C . SER A 1 115 ? 2.351 -7.927 -8.205 1.00 96.31 115 SER A C 1
ATOM 963 O O . SER A 1 115 ? 1.718 -7.712 -7.173 1.00 96.31 115 SER A O 1
ATOM 965 N N . ASP A 1 116 ? 2.344 -9.119 -8.801 1.00 97.69 116 ASP A N 1
ATOM 966 C CA . ASP A 1 116 ? 1.583 -10.275 -8.319 1.00 97.69 116 ASP A CA 1
ATOM 967 C C . ASP A 1 116 ? 2.025 -10.722 -6.922 1.00 97.69 116 ASP A C 1
ATOM 969 O O . ASP A 1 116 ? 1.198 -11.062 -6.072 1.00 97.69 116 ASP A O 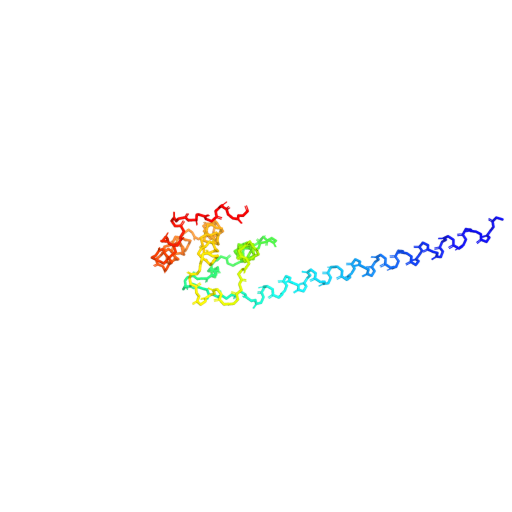1
ATOM 973 N N . LEU A 1 117 ? 3.337 -10.737 -6.670 1.00 97.31 117 LEU A N 1
ATOM 974 C CA . LEU A 1 117 ? 3.882 -11.051 -5.352 1.00 97.31 117 LEU A CA 1
ATOM 975 C C . LEU A 1 117 ? 3.457 -10.004 -4.312 1.00 97.31 117 LEU A C 1
ATOM 977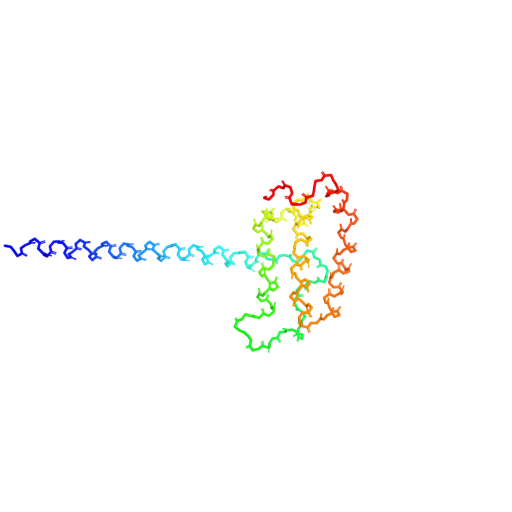 O O . LEU A 1 117 ? 3.099 -10.360 -3.189 1.00 97.31 117 LEU A O 1
ATOM 981 N N . ASN A 1 118 ? 3.479 -8.723 -4.687 1.00 96.69 118 ASN A N 1
ATOM 982 C CA . ASN A 1 118 ? 3.054 -7.615 -3.841 1.00 96.69 118 ASN A CA 1
ATOM 983 C C . ASN A 1 118 ? 1.575 -7.735 -3.445 1.00 96.69 118 ASN A C 1
ATOM 985 O O . ASN A 1 118 ? 1.267 -7.622 -2.256 1.00 96.69 118 ASN A O 1
ATOM 989 N N . ASP A 1 119 ? 0.685 -8.013 -4.403 1.00 97.69 119 ASP A N 1
ATOM 990 C CA . ASP A 1 119 ? -0.747 -8.230 -4.149 1.00 97.69 119 ASP A CA 1
ATOM 991 C C . ASP A 1 119 ? -0.974 -9.421 -3.210 1.00 97.69 119 ASP A C 1
ATOM 993 O O . ASP A 1 119 ? -1.579 -9.265 -2.145 1.00 97.69 119 ASP A O 1
ATOM 997 N N . LYS A 1 120 ? -0.398 -10.585 -3.537 1.00 97.94 120 LYS A N 1
ATOM 998 C CA . LYS A 1 120 ? -0.586 -11.821 -2.763 1.00 97.94 120 LYS A CA 1
ATOM 999 C C . LYS A 1 120 ? -0.098 -11.695 -1.326 1.00 97.94 120 LYS A C 1
ATOM 1001 O O . LYS A 1 120 ? -0.822 -12.080 -0.411 1.00 97.94 120 LYS A O 1
ATOM 1006 N N . GLU A 1 121 ? 1.098 -11.150 -1.103 1.00 97.88 121 GLU A N 1
ATOM 1007 C CA . GLU A 1 121 ? 1.627 -10.996 0.257 1.00 97.88 121 GLU A CA 1
ATOM 1008 C C . GLU A 1 121 ? 0.861 -9.941 1.059 1.00 97.88 121 GLU A C 1
ATOM 1010 O O . GLU A 1 121 ? 0.635 -10.136 2.253 1.00 97.88 121 GLU A O 1
ATOM 1015 N N . THR A 1 122 ? 0.400 -8.861 0.419 1.00 97.31 122 THR A N 1
ATOM 1016 C CA . THR A 1 122 ? -0.430 -7.853 1.098 1.00 97.31 122 THR A CA 1
ATOM 1017 C C . THR A 1 122 ? -1.767 -8.455 1.532 1.00 97.31 122 THR A C 1
ATOM 1019 O O . THR A 1 122 ? -2.143 -8.340 2.698 1.00 97.31 122 THR A O 1
ATOM 1022 N N . ARG A 1 123 ? -2.458 -9.165 0.634 1.00 97.56 123 ARG A N 1
ATOM 1023 C CA . ARG A 1 123 ? -3.707 -9.876 0.953 1.00 97.56 123 ARG A CA 1
ATOM 1024 C C . ARG A 1 123 ? -3.508 -10.927 2.034 1.00 97.56 123 ARG A C 1
ATOM 1026 O O . ARG A 1 123 ? -4.268 -10.976 2.995 1.00 97.56 123 ARG A O 1
ATOM 1033 N N . ARG A 1 124 ? -2.438 -11.721 1.941 1.00 97.31 124 ARG A N 1
ATOM 1034 C CA . ARG A 1 124 ? -2.090 -12.722 2.960 1.00 97.31 124 ARG A CA 1
ATOM 1035 C C . ARG A 1 124 ? -1.931 -12.099 4.347 1.00 97.31 124 ARG A C 1
ATOM 1037 O O . ARG A 1 124 ? -2.328 -12.724 5.329 1.00 97.31 124 ARG A O 1
ATOM 1044 N N . LEU A 1 125 ? -1.352 -10.901 4.424 1.00 95.81 125 LEU A N 1
ATOM 1045 C CA . LEU A 1 125 ? -1.115 -10.200 5.681 1.00 95.81 125 LEU A CA 1
ATOM 1046 C C . LEU A 1 125 ? -2.403 -9.615 6.278 1.00 95.81 125 LEU A C 1
ATOM 1048 O O . LEU A 1 125 ? -2.611 -9.746 7.480 1.00 95.81 125 LEU A O 1
ATOM 1052 N N . PHE A 1 126 ? -3.268 -9.016 5.454 1.00 96.25 126 PHE A N 1
ATOM 1053 C CA . PHE A 1 126 ? -4.371 -8.183 5.947 1.00 96.25 126 PHE A CA 1
ATOM 1054 C C . PHE A 1 126 ? -5.774 -8.757 5.747 1.00 96.25 126 PHE A C 1
ATOM 1056 O O . PHE A 1 126 ? -6.686 -8.348 6.456 1.00 96.25 126 PHE A O 1
ATOM 1063 N N . ASP A 1 127 ? -6.001 -9.718 4.847 1.00 96.62 127 ASP A N 1
ATOM 1064 C CA . ASP A 1 127 ? -7.365 -10.193 4.561 1.00 96.62 127 ASP A CA 1
ATOM 1065 C C . ASP A 1 127 ? -8.038 -10.791 5.800 1.00 96.62 127 ASP A C 1
ATOM 1067 O O . ASP A 1 127 ? -9.226 -10.569 6.040 1.00 96.62 127 ASP A O 1
ATOM 1071 N N . LYS A 1 128 ? -7.273 -11.506 6.632 1.00 95.75 128 LYS A N 1
ATOM 1072 C CA . LYS A 1 128 ? -7.797 -12.148 7.842 1.00 95.75 128 LYS A CA 1
ATOM 1073 C C . LYS A 1 128 ? -8.372 -11.139 8.842 1.00 95.75 128 LYS A C 1
ATOM 1075 O O . LYS A 1 128 ? -9.362 -11.450 9.502 1.00 95.75 128 LYS A O 1
ATOM 1080 N N . SER A 1 129 ? -7.749 -9.974 8.977 1.00 93.69 129 SER A N 1
ATOM 1081 C CA . SER A 1 129 ? -8.153 -8.928 9.918 1.00 93.69 129 SER A CA 1
ATOM 1082 C C . SER A 1 129 ? -9.097 -7.910 9.284 1.00 93.69 129 SER A C 1
ATOM 1084 O O . SER A 1 129 ? -10.110 -7.554 9.884 1.00 93.69 129 SER A O 1
ATOM 1086 N N . CYS A 1 130 ? -8.826 -7.490 8.050 1.00 95.31 130 CYS A N 1
ATOM 1087 C CA . CYS A 1 130 ? -9.549 -6.409 7.392 1.00 95.31 130 CYS A CA 1
ATOM 1088 C C . CYS A 1 130 ? -10.877 -6.818 6.755 1.00 95.31 130 CYS A C 1
ATOM 1090 O O . CYS A 1 130 ? -11.825 -6.031 6.804 1.00 95.31 130 CYS A O 1
ATOM 1092 N N . GLN A 1 131 ? -11.004 -8.032 6.206 1.00 95.06 131 GLN A N 1
ATOM 1093 C CA . GLN A 1 131 ? -12.268 -8.466 5.591 1.00 95.06 131 GLN A CA 1
ATOM 1094 C C . GLN A 1 131 ? -13.441 -8.452 6.591 1.00 95.06 131 GLN A C 1
ATOM 1096 O O . GLN A 1 131 ? -14.475 -7.864 6.269 1.00 95.06 131 GLN A O 1
ATOM 1101 N N . PRO A 1 132 ? -13.312 -8.991 7.824 1.00 95.00 132 PRO A N 1
ATOM 1102 C CA . PRO A 1 132 ? -14.388 -8.911 8.814 1.00 95.00 132 PRO A CA 1
ATOM 1103 C C . PRO A 1 132 ? -14.757 -7.475 9.209 1.00 95.00 132 PRO A C 1
ATOM 1105 O O . PRO A 1 132 ? -15.933 -7.175 9.410 1.00 95.00 132 PRO A O 1
ATOM 1108 N N . ILE A 1 133 ? -13.767 -6.582 9.305 1.00 93.75 133 ILE A N 1
ATOM 1109 C CA . ILE A 1 133 ? -13.967 -5.171 9.669 1.00 93.75 133 ILE A CA 1
ATOM 1110 C C . ILE A 1 133 ? -14.766 -4.439 8.588 1.00 93.75 133 ILE A C 1
ATOM 1112 O O . ILE A 1 133 ? -15.672 -3.665 8.896 1.00 93.75 133 ILE A O 1
ATOM 1116 N N . MET A 1 134 ? -14.451 -4.706 7.321 1.00 93.00 134 MET A N 1
ATOM 1117 C CA . MET A 1 134 ? -15.067 -4.046 6.171 1.00 93.00 134 MET A CA 1
ATOM 1118 C C . MET A 1 134 ? -16.392 -4.680 5.728 1.00 93.00 134 MET A C 1
ATOM 1120 O O . MET A 1 134 ? -17.153 -4.044 5.002 1.00 93.00 134 MET A O 1
ATOM 1124 N N . ALA A 1 135 ? -16.709 -5.902 6.168 1.00 91.38 135 ALA A N 1
ATOM 1125 C CA . ALA A 1 135 ? -17.908 -6.629 5.738 1.00 91.38 135 ALA A CA 1
ATOM 1126 C C . ALA A 1 135 ? -19.218 -5.872 6.023 1.00 91.38 135 ALA A C 1
ATOM 1128 O O . ALA A 1 135 ? -20.144 -5.890 5.214 1.00 91.38 135 ALA A O 1
ATOM 1129 N N . ASN A 1 136 ? -19.293 -5.181 7.163 1.00 84.06 136 ASN A N 1
ATOM 1130 C CA . ASN A 1 136 ? -20.490 -4.432 7.563 1.00 84.06 136 ASN A CA 1
ATOM 1131 C C . ASN A 1 136 ? -20.471 -2.979 7.075 1.00 84.06 136 ASN A C 1
ATOM 1133 O O . ASN A 1 136 ? -21.515 -2.329 6.958 1.00 84.06 136 ASN A O 1
ATOM 1137 N N . ASP A 1 137 ? -19.282 -2.475 6.768 1.00 87.88 137 ASP A N 1
ATOM 1138 C CA . ASP A 1 137 ? -19.071 -1.095 6.388 1.00 87.88 137 ASP A CA 1
ATOM 1139 C C . ASP A 1 137 ? -17.994 -1.001 5.304 1.00 87.88 137 ASP A C 1
ATOM 1141 O O . ASP A 1 137 ? -16.804 -0.947 5.599 1.00 87.88 137 ASP A O 1
ATOM 1145 N N . PRO A 1 138 ? -18.384 -1.042 4.026 1.00 87.50 138 PRO A N 1
ATOM 1146 C CA . PRO A 1 138 ? -17.440 -0.924 2.929 1.00 87.50 138 PRO A CA 1
ATOM 1147 C C . PRO A 1 138 ? -16.805 0.466 2.863 1.00 87.50 138 PRO A C 1
ATOM 1149 O O . PRO A 1 138 ? -17.467 1.476 3.103 1.00 87.50 138 PRO A O 1
ATOM 1152 N N . CYS A 1 139 ? -15.553 0.530 2.416 1.00 88.69 139 CYS A N 1
ATOM 1153 C CA . CYS A 1 139 ? -14.777 1.770 2.327 1.00 88.69 139 CYS A CA 1
ATOM 1154 C C . CYS A 1 139 ? -15.490 2.897 1.558 1.00 88.69 139 CYS A C 1
ATOM 1156 O O . CYS A 1 139 ? -15.440 4.052 1.964 1.00 88.69 139 CYS A O 1
ATOM 1158 N N . TYR A 1 140 ? -16.242 2.586 0.500 1.00 80.38 140 TYR A N 1
ATOM 1159 C CA . TYR A 1 140 ? -16.935 3.599 -0.305 1.00 80.38 140 TYR A CA 1
ATOM 1160 C C . TYR A 1 140 ? -18.110 4.301 0.404 1.00 80.38 140 TYR A C 1
ATOM 1162 O O . TYR A 1 140 ? -18.642 5.260 -0.144 1.00 80.38 140 TYR A O 1
ATOM 1170 N N . LYS A 1 141 ? -18.558 3.847 1.585 1.00 69.56 141 LYS A N 1
ATOM 1171 C CA . LYS A 1 141 ? -19.725 4.438 2.269 1.00 69.56 141 LYS A CA 1
ATOM 1172 C C . LYS A 1 141 ? -19.440 5.747 3.012 1.00 69.56 141 LYS A C 1
ATOM 1174 O O . LYS A 1 141 ? -20.392 6.465 3.305 1.00 69.56 141 LYS A O 1
ATOM 1179 N N . ARG A 1 142 ? -18.183 6.041 3.364 1.00 63.72 142 ARG A N 1
ATOM 1180 C CA . ARG A 1 142 ? -17.818 7.203 4.207 1.00 63.72 142 ARG A CA 1
ATOM 1181 C C . ARG A 1 142 ? -16.913 8.232 3.516 1.00 63.72 142 ARG A C 1
ATOM 1183 O O . ARG A 1 142 ? -16.346 9.074 4.209 1.00 63.72 142 ARG A O 1
ATOM 1190 N N . VAL A 1 143 ? -16.749 8.127 2.197 1.00 57.56 143 VAL A N 1
ATOM 1191 C CA . VAL A 1 143 ? -15.917 9.025 1.375 1.00 57.56 143 VAL A CA 1
ATOM 1192 C C . VAL A 1 143 ? -16.792 10.069 0.702 1.00 57.56 143 VAL A C 1
ATOM 1194 O O . VAL A 1 143 ? -17.841 9.666 0.154 1.00 57.56 143 VAL A O 1
#

pLDDT: mean 80.92, std 16.67, range [44.81, 97.94]

Secondary structure (DSSP, 8-state):
--HHHHHHHHHHHHHHHHHHHHHHHHHHHHHHHHHHHHH-----SSS-S--GGGS--S-SS-HHHHHHHHHHHHHHHHT--GGGGGS--HHHHHHHHHHHHHHHHHHHHH-HHHHHHHHHHHHHHHHHHHHHHHHSS-GGG--